Protein AF-G2QDE8-F1 (afdb_monomer)

Solvent-accessible surface area (backbone atoms only — not comparable to full-atom values): 4590 Å² total; per-residue (Å²): 86,80,48,82,53,57,72,46,70,44,83,36,100,84,73,54,74,40,72,79,47,41,43,35,66,57,48,51,51,47,47,69,74,68,59,58,84,43,35,37,51,74,54,47,85,72,31,54,61,43,30,54,77,66,70,45,52,92,34,52,50,83,68,62,95,86,61,85,85,82,85,84,130

Mean predicted aligned error: 6.34 Å

Radius of gyration: 14.11 Å; Cα contacts (8 Å, |Δi|>4): 89; chains: 1; bounding box: 37×24×38 Å

Organism: Thermothelomyces thermophilus (strain ATCC 42464 / BCRC 31852 / DSM 1799) (NCBI:txid573729)

pLDDT: mean 84.53, std 9.86, range [61.88, 95.12]

Secondary structure (DSSP, 8-state):
-EE-----EEE-TTSPEEE-S--HHHHHHHHHHH--S-BEESS-TTHHHHHHHTT-GGGB----TT---PPP-

Sequence (73 aa):
MLDYLGGTTIPGPEMPLIVVTMDGKHRVQLMRLVDPDVTIPVRFDDFKKEVEAAGLAGKVLYLDRGDEFRFTL

Structure (mmCIF, N/CA/C/O backbone):
data_AF-G2QDE8-F1
#
_entry.id   AF-G2QDE8-F1
#
loop_
_atom_site.group_PDB
_atom_site.id
_atom_site.type_symbol
_atom_site.label_atom_id
_atom_site.label_alt_id
_atom_site.label_comp_id
_atom_site.label_asym_id
_atom_site.label_entity_id
_atom_site.label_seq_id
_atom_site.pdbx_PDB_ins_code
_atom_site.Cartn_x
_atom_site.Cartn_y
_atom_site.Cartn_z
_atom_site.occupancy
_atom_site.B_iso_or_equiv
_atom_site.auth_seq_id
_atom_site.auth_comp_id
_atom_site.auth_asym_id
_atom_site.auth_atom_id
_atom_site.pdbx_PDB_model_num
ATOM 1 N N . MET A 1 1 ? -3.996 -8.091 4.412 1.00 83.00 1 MET A N 1
ATOM 2 C CA . MET A 1 1 ? -2.793 -8.735 3.837 1.00 83.00 1 MET A CA 1
ATOM 3 C C . MET A 1 1 ? -1.551 -8.164 4.510 1.00 83.00 1 MET A C 1
ATOM 5 O O . MET A 1 1 ? -1.474 -6.949 4.646 1.00 83.00 1 MET A O 1
ATOM 9 N N . LEU A 1 2 ? -0.609 -9.011 4.937 1.00 79.69 2 LEU A N 1
ATOM 10 C CA . LEU A 1 2 ? 0.706 -8.589 5.439 1.00 79.69 2 LEU A CA 1
ATOM 11 C C . LEU A 1 2 ? 1.7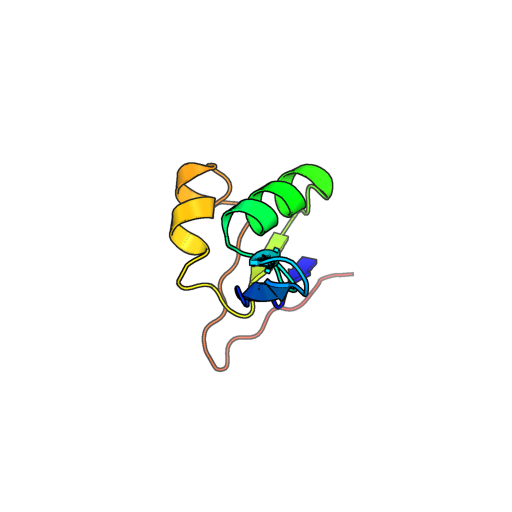62 -8.920 4.375 1.00 79.69 2 LEU A C 1
ATOM 13 O O . LEU A 1 2 ? 1.769 -10.054 3.895 1.00 79.69 2 LEU A O 1
ATOM 17 N N . ASP A 1 3 ? 2.633 -7.980 4.002 1.00 73.19 3 ASP A N 1
ATOM 18 C CA . ASP A 1 3 ? 3.646 -8.219 2.967 1.00 73.19 3 ASP A CA 1
ATOM 19 C C . ASP A 1 3 ? 5.057 -7.733 3.368 1.00 73.19 3 ASP A C 1
ATOM 21 O O . ASP A 1 3 ? 5.298 -6.570 3.707 1.00 73.19 3 ASP A O 1
ATOM 25 N N . TYR A 1 4 ? 6.025 -8.659 3.344 1.00 68.44 4 TYR A N 1
ATOM 26 C CA . TYR A 1 4 ? 7.438 -8.391 3.631 1.00 68.44 4 TYR A CA 1
ATOM 27 C C . TYR A 1 4 ? 8.277 -8.602 2.383 1.00 68.44 4 TYR A C 1
ATOM 29 O O . TYR A 1 4 ? 8.571 -9.735 2.002 1.00 68.44 4 TYR A O 1
ATOM 37 N N . LEU A 1 5 ? 8.656 -7.510 1.726 1.00 63.41 5 LEU A N 1
ATOM 38 C CA . LEU A 1 5 ? 9.378 -7.575 0.466 1.00 63.41 5 LEU A CA 1
ATOM 39 C C . LEU A 1 5 ? 10.312 -6.375 0.359 1.00 63.41 5 LEU A C 1
ATOM 41 O O . LEU A 1 5 ? 9.997 -5.276 0.807 1.00 63.41 5 LEU A O 1
ATOM 45 N N . GLY A 1 6 ? 11.497 -6.573 -0.197 1.00 61.88 6 GLY A N 1
ATOM 46 C CA . GLY A 1 6 ? 12.319 -5.446 -0.624 1.00 61.88 6 GLY A CA 1
ATOM 47 C C .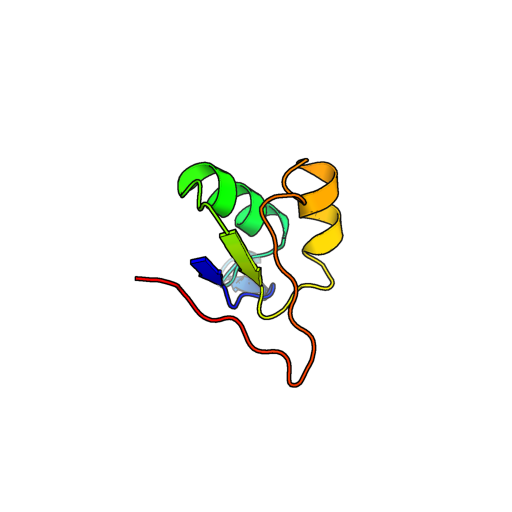 GLY A 1 6 ? 13.277 -5.880 -1.706 1.00 61.88 6 GLY A C 1
ATOM 48 O O . GLY A 1 6 ? 13.742 -7.018 -1.689 1.00 61.88 6 GLY A O 1
ATOM 49 N N . GLY A 1 7 ? 13.497 -4.960 -2.641 1.00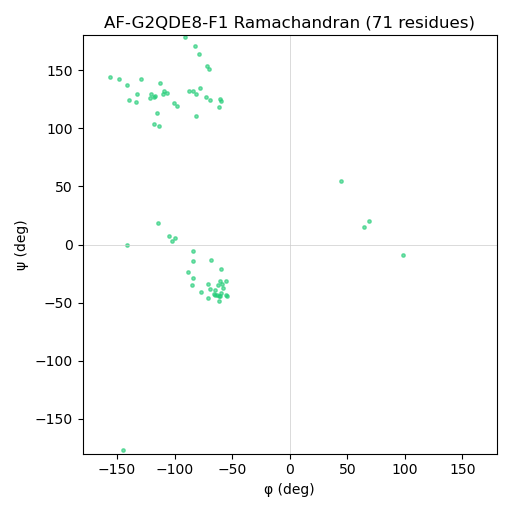 64.25 7 GLY A N 1
ATOM 50 C CA . GLY A 1 7 ? 14.162 -5.203 -3.909 1.00 64.25 7 GLY A CA 1
ATOM 51 C C . GLY A 1 7 ? 15.587 -5.712 -3.729 1.00 64.25 7 GLY A C 1
ATOM 52 O O . GLY A 1 7 ? 16.424 -5.096 -3.083 1.00 64.25 7 GLY A O 1
ATOM 53 N N . THR A 1 8 ? 15.847 -6.865 -4.313 1.00 67.75 8 THR A N 1
ATOM 54 C CA . THR A 1 8 ? 17.118 -7.555 -4.448 1.00 67.75 8 THR A CA 1
ATOM 55 C C . THR A 1 8 ? 17.128 -8.127 -5.849 1.00 67.75 8 THR A C 1
ATOM 57 O O . THR A 1 8 ? 16.232 -8.884 -6.245 1.00 67.75 8 THR A O 1
ATOM 60 N N . THR A 1 9 ? 18.167 -7.752 -6.574 1.00 73.69 9 THR A N 1
ATOM 61 C CA . THR A 1 9 ? 18.418 -8.184 -7.937 1.00 73.69 9 THR A CA 1
ATOM 62 C C . THR A 1 9 ? 19.758 -8.895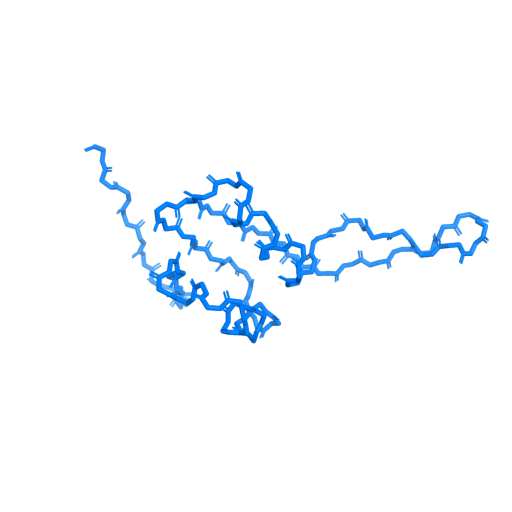 -7.946 1.00 73.69 9 THR A C 1
ATOM 64 O O . THR A 1 9 ? 20.736 -8.369 -7.418 1.00 73.69 9 THR A O 1
ATOM 67 N N . ILE A 1 10 ? 19.799 -10.097 -8.513 1.00 79.44 10 ILE A N 1
ATOM 68 C CA . ILE A 1 10 ? 21.005 -10.928 -8.567 1.00 79.44 10 ILE A CA 1
ATOM 69 C C . ILE A 1 10 ? 21.458 -11.038 -10.032 1.00 79.44 10 ILE A C 1
ATOM 71 O O . ILE A 1 10 ? 20.605 -11.180 -10.914 1.00 79.44 10 ILE A O 1
ATOM 75 N N . PRO A 1 11 ? 22.772 -10.968 -10.328 1.00 72.88 11 PRO A N 1
ATOM 76 C CA . PRO A 1 11 ? 23.282 -11.232 -11.670 1.00 72.88 11 PRO A CA 1
ATOM 77 C C . PRO A 1 11 ? 22.939 -12.661 -12.107 1.00 72.88 11 PRO A C 1
ATOM 79 O O . PRO A 1 11 ? 23.262 -13.621 -11.408 1.00 72.88 11 PRO A O 1
ATOM 82 N N . GLY A 1 12 ? 22.281 -12.809 -13.256 1.00 72.94 12 GLY A N 1
ATOM 83 C CA . GLY A 1 12 ? 22.030 -14.108 -13.869 1.00 72.94 12 GLY A CA 1
ATOM 84 C C . GLY A 1 12 ? 23.259 -14.664 -14.605 1.00 72.94 12 GLY A C 1
ATOM 85 O O . GLY A 1 12 ? 24.182 -13.911 -14.926 1.00 72.94 12 GLY A O 1
ATOM 86 N N . PRO A 1 13 ? 23.261 -15.971 -14.922 1.00 70.81 13 PRO A N 1
ATOM 87 C CA . PRO A 1 13 ? 24.383 -16.660 -15.571 1.00 70.81 13 PRO A CA 1
ATOM 88 C C . PRO A 1 13 ? 24.782 -16.092 -16.947 1.00 70.81 13 PRO A C 1
ATOM 90 O O . PRO A 1 13 ? 25.923 -16.271 -17.356 1.00 70.81 13 PRO A O 1
ATOM 93 N N . GLU A 1 14 ? 23.887 -15.370 -17.632 1.00 73.44 14 GLU A N 1
ATOM 94 C CA . GLU A 1 14 ? 24.129 -14.763 -18.957 1.00 73.44 14 GLU A CA 1
ATOM 95 C C . GLU A 1 14 ? 24.122 -13.215 -18.952 1.00 73.44 14 GLU A C 1
ATOM 97 O O . GLU A 1 14 ? 23.904 -12.585 -19.982 1.00 73.44 14 GLU A O 1
ATOM 102 N N . MET A 1 15 ? 24.292 -12.571 -17.789 1.00 64.31 15 MET A N 1
ATOM 103 C CA . MET A 1 15 ? 24.069 -11.124 -17.587 1.00 64.31 15 MET A CA 1
ATOM 104 C C . MET A 1 15 ? 22.632 -10.550 -17.747 1.00 64.31 15 MET A C 1
ATOM 106 O O . MET A 1 15 ? 22.510 -9.323 -17.759 1.00 64.31 15 MET A O 1
ATOM 110 N N . PRO A 1 16 ? 21.507 -11.296 -17.768 1.00 74.75 16 PRO A N 1
ATOM 111 C CA . PRO A 1 16 ? 20.232 -10.697 -17.394 1.00 74.75 16 PRO A CA 1
ATOM 112 C C . PRO A 1 16 ? 20.150 -10.596 -15.865 1.00 74.75 16 PRO A C 1
ATOM 114 O O . PRO A 1 16 ? 20.481 -11.531 -15.134 1.00 74.75 16 PRO A O 1
ATOM 117 N N . LEU A 1 17 ? 19.712 -9.443 -15.369 1.00 71.69 17 LEU A N 1
ATOM 118 C CA . LEU A 1 17 ? 19.400 -9.245 -13.958 1.00 71.69 17 LEU A CA 1
ATOM 119 C C . LEU A 1 17 ? 18.146 -10.055 -13.592 1.00 71.69 17 LEU A C 1
ATOM 121 O O . LEU A 1 17 ? 17.099 -9.878 -14.212 1.00 71.69 17 LEU 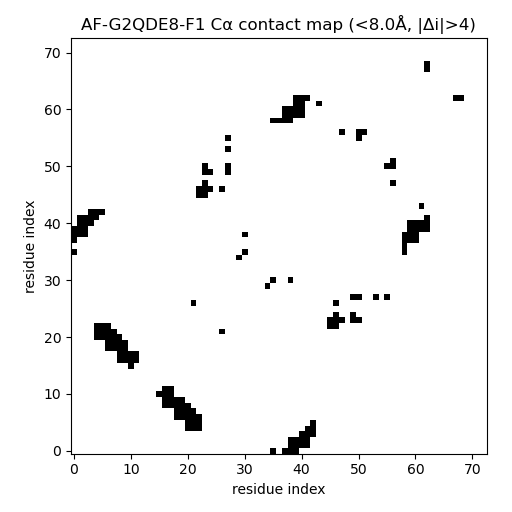A O 1
ATOM 125 N N . ILE A 1 18 ? 18.238 -10.921 -12.580 1.00 73.44 18 ILE A N 1
ATOM 126 C CA . ILE A 1 18 ? 17.090 -11.668 -12.055 1.00 73.44 18 ILE A CA 1
ATOM 127 C C . ILE A 1 18 ? 16.576 -10.936 -10.820 1.00 73.44 18 ILE A C 1
ATOM 129 O O . ILE A 1 18 ? 17.289 -10.781 -9.825 1.00 73.44 18 ILE A O 1
ATOM 133 N N . VAL A 1 19 ? 15.324 -10.492 -10.881 1.00 69.94 19 VAL A N 1
ATOM 134 C CA . VAL A 1 19 ? 14.635 -9.905 -9.733 1.00 69.94 19 VAL A CA 1
ATOM 135 C C . VAL A 1 19 ? 14.113 -11.055 -8.871 1.00 69.94 19 VAL A C 1
ATOM 137 O O . VAL A 1 19 ? 13.224 -11.794 -9.280 1.00 69.94 19 VAL A O 1
ATOM 140 N N . VAL A 1 20 ? 14.697 -11.240 -7.687 1.00 77.06 20 VAL A N 1
ATOM 141 C CA . VAL A 1 20 ? 14.391 -12.377 -6.788 1.00 77.06 20 VAL A CA 1
ATOM 142 C C . VAL A 1 20 ? 13.474 -11.991 -5.625 1.00 77.06 20 VAL A C 1
ATOM 144 O O . VAL A 1 20 ? 13.181 -12.789 -4.741 1.00 77.06 20 VAL A O 1
ATOM 147 N N . THR A 1 21 ? 13.030 -10.741 -5.608 1.00 73.88 21 THR A N 1
ATOM 148 C CA . THR A 1 21 ? 12.169 -10.141 -4.580 1.00 73.88 21 THR A CA 1
ATOM 149 C C . THR A 1 21 ? 11.225 -9.143 -5.251 1.00 73.88 21 THR A C 1
ATOM 151 O O . THR A 1 21 ? 11.226 -9.006 -6.467 1.00 73.88 21 THR A O 1
ATOM 154 N N . MET A 1 22 ? 10.403 -8.436 -4.485 1.00 76.50 22 MET A N 1
ATOM 155 C CA . MET A 1 22 ? 9.420 -7.504 -5.030 1.00 76.50 22 MET A CA 1
ATOM 156 C C . MET A 1 22 ? 9.825 -6.058 -4.732 1.00 76.50 22 MET A C 1
ATOM 158 O O . MET A 1 22 ? 10.155 -5.735 -3.588 1.00 76.50 22 MET A O 1
ATOM 162 N N . ASP A 1 23 ? 9.775 -5.194 -5.745 1.00 80.75 23 ASP A N 1
ATOM 163 C CA . ASP A 1 23 ? 9.884 -3.738 -5.590 1.00 80.75 23 ASP A CA 1
ATOM 164 C C . ASP A 1 23 ? 8.498 -3.082 -5.399 1.00 80.75 23 ASP A C 1
ATOM 166 O O . ASP A 1 23 ? 7.463 -3.755 -5.409 1.00 80.75 23 ASP A O 1
ATOM 170 N N . GLY A 1 24 ? 8.459 -1.757 -5.215 1.00 83.25 24 GLY A N 1
ATOM 171 C CA . GLY A 1 24 ? 7.211 -1.023 -4.977 1.00 83.25 24 GLY A CA 1
ATOM 172 C C . GLY A 1 24 ? 6.172 -1.156 -6.101 1.00 83.25 24 GLY A C 1
ATOM 173 O O . GLY A 1 24 ? 4.977 -1.240 -5.814 1.00 83.25 24 GLY A O 1
ATOM 174 N N . LYS A 1 25 ? 6.602 -1.265 -7.365 1.00 87.62 25 LYS A N 1
ATOM 175 C CA . LYS A 1 25 ? 5.698 -1.394 -8.521 1.00 87.62 25 LYS A CA 1
ATOM 176 C C . LYS A 1 25 ? 5.030 -2.755 -8.559 1.00 87.62 25 LYS A C 1
ATOM 178 O O . LYS A 1 25 ? 3.814 -2.849 -8.724 1.00 87.62 25 LYS A O 1
ATOM 183 N N . HIS A 1 26 ? 5.816 -3.806 -8.353 1.00 87.75 26 HIS A N 1
ATOM 184 C CA . HIS A 1 26 ? 5.286 -5.160 -8.266 1.00 87.75 26 HIS A CA 1
ATOM 185 C C . HIS A 1 26 ? 4.321 -5.305 -7.075 1.00 87.75 26 HIS A C 1
ATOM 187 O O . HIS A 1 26 ? 3.299 -5.978 -7.196 1.00 87.75 26 HIS A O 1
ATOM 1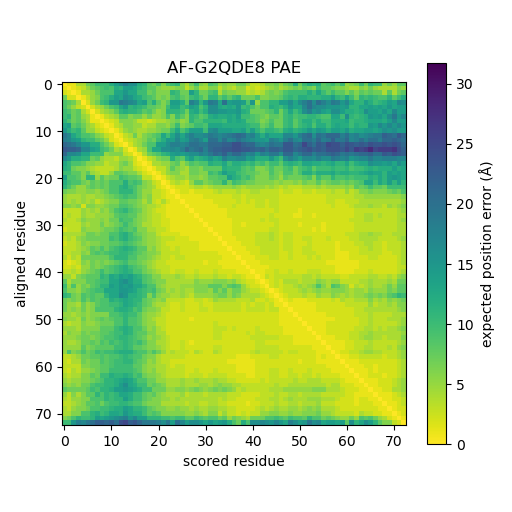93 N N . ARG A 1 27 ? 4.569 -4.607 -5.955 1.00 87.94 27 ARG A N 1
ATOM 194 C CA . ARG A 1 27 ? 3.645 -4.587 -4.806 1.00 87.94 27 ARG A CA 1
ATOM 195 C C . ARG A 1 27 ? 2.318 -3.905 -5.123 1.00 87.94 27 ARG A C 1
ATOM 197 O O . ARG A 1 27 ? 1.268 -4.437 -4.777 1.00 87.94 27 ARG A O 1
ATOM 204 N N . VAL A 1 28 ? 2.334 -2.776 -5.834 1.00 91.75 28 VAL A N 1
ATOM 205 C CA . VAL A 1 28 ? 1.103 -2.137 -6.336 1.00 91.75 28 VAL A CA 1
ATOM 206 C C . VAL A 1 28 ? 0.336 -3.080 -7.266 1.00 91.75 28 VAL A C 1
ATOM 208 O O . VAL A 1 28 ? -0.888 -3.179 -7.179 1.00 91.75 28 VAL A O 1
ATOM 211 N N . GLN A 1 29 ? 1.037 -3.804 -8.141 1.00 92.25 29 GLN A N 1
ATOM 212 C CA . GLN A 1 29 ? 0.422 -4.818 -8.999 1.00 92.25 29 GLN A CA 1
ATOM 213 C C . GLN A 1 29 ? -0.234 -5.935 -8.182 1.00 92.25 29 GLN A C 1
ATOM 215 O O . GLN A 1 29 ? -1.371 -6.306 -8.467 1.00 92.25 29 GLN A O 1
ATOM 220 N N . LEU A 1 30 ? 0.439 -6.422 -7.140 1.00 91.19 30 LEU A N 1
ATOM 221 C CA . LEU A 1 30 ? -0.112 -7.432 -6.244 1.00 91.19 30 LEU A CA 1
ATOM 222 C C . LEU A 1 30 ? -1.373 -6.928 -5.532 1.00 91.19 30 LEU A C 1
ATOM 224 O O . LEU A 1 30 ? -2.370 -7.644 -5.499 1.00 91.19 30 LEU A O 1
ATOM 228 N N . MET A 1 31 ? -1.368 -5.689 -5.027 1.00 93.12 31 MET A N 1
ATOM 229 C CA . MET A 1 31 ? -2.553 -5.083 -4.408 1.00 93.12 31 MET A CA 1
ATOM 230 C C . MET A 1 31 ? -3.746 -5.038 -5.366 1.00 93.12 31 MET A C 1
ATOM 232 O O . MET A 1 31 ? -4.868 -5.259 -4.933 1.00 93.12 31 MET A O 1
ATOM 236 N N . ARG A 1 32 ? -3.521 -4.784 -6.661 1.00 94.06 32 ARG A N 1
ATOM 237 C CA . ARG A 1 32 ? -4.592 -4.792 -7.673 1.00 94.06 32 ARG A CA 1
ATOM 238 C C . ARG A 1 32 ? -5.111 -6.195 -7.982 1.00 94.06 32 ARG A C 1
ATOM 240 O O . ARG A 1 32 ? -6.283 -6.338 -8.297 1.00 94.06 32 ARG A O 1
ATOM 247 N N . LEU A 1 33 ? -4.241 -7.204 -7.937 1.00 95.00 33 LEU A N 1
ATOM 248 C CA . LEU A 1 33 ? -4.604 -8.595 -8.222 1.00 95.00 33 LEU A CA 1
ATOM 249 C C . LEU A 1 33 ? -5.350 -9.251 -7.059 1.00 95.00 33 LEU A C 1
ATOM 251 O O . LEU A 1 33 ? -6.293 -10.000 -7.283 1.00 95.00 33 LEU A O 1
ATOM 255 N N . VAL A 1 34 ? -4.904 -8.992 -5.830 1.00 94.81 34 VAL A N 1
ATOM 256 C CA . VAL A 1 34 ? -5.490 -9.563 -4.610 1.00 94.81 34 VAL A CA 1
ATOM 257 C C . VAL A 1 34 ? -6.697 -8.753 -4.131 1.00 94.81 34 VAL A C 1
ATOM 259 O O . VAL A 1 34 ? -7.576 -9.314 -3.489 1.00 94.81 34 VAL A O 1
ATOM 262 N N . ASP A 1 35 ? -6.722 -7.451 -4.425 1.00 94.38 35 ASP A N 1
ATOM 263 C CA . ASP A 1 35 ? -7.711 -6.473 -3.954 1.00 94.38 35 ASP A CA 1
ATOM 264 C C . ASP A 1 35 ? -8.044 -6.579 -2.451 1.00 94.38 35 ASP A C 1
ATOM 266 O O . ASP A 1 35 ? -9.201 -6.733 -2.067 1.00 94.38 35 ASP A O 1
ATOM 270 N N . PRO A 1 36 ? -7.038 -6.518 -1.557 1.00 93.38 36 PRO A N 1
ATOM 271 C CA . PRO A 1 36 ? -7.287 -6.647 -0.129 1.00 93.38 36 PRO A CA 1
ATOM 272 C C . PRO A 1 36 ? -8.027 -5.420 0.425 1.00 93.38 36 PRO A C 1
ATOM 274 O O . PRO A 1 36 ? -7.806 -4.293 -0.026 1.00 93.38 36 PRO A O 1
ATOM 277 N N . ASP A 1 37 ? -8.816 -5.614 1.485 1.00 93.31 37 ASP A N 1
ATOM 278 C CA . ASP A 1 37 ? -9.434 -4.504 2.231 1.00 93.31 37 ASP A CA 1
ATOM 279 C C . ASP A 1 37 ? -8.383 -3.622 2.921 1.00 93.31 37 ASP A C 1
ATOM 281 O O . ASP A 1 37 ? -8.487 -2.397 2.939 1.00 93.31 37 ASP A O 1
ATOM 285 N N . VAL A 1 38 ? -7.333 -4.253 3.461 1.00 93.56 38 VAL A N 1
ATOM 286 C CA . VAL A 1 38 ? -6.200 -3.582 4.107 1.00 93.56 38 VAL A CA 1
ATOM 287 C C . VAL A 1 38 ? -4.881 -4.279 3.773 1.00 93.56 38 VAL A C 1
ATOM 289 O O . VAL A 1 38 ? -4.770 -5.511 3.802 1.00 93.56 38 VAL A O 1
ATOM 292 N N . THR A 1 39 ? -3.855 -3.484 3.484 1.00 94.12 39 THR A N 1
ATOM 293 C CA . THR A 1 39 ? -2.467 -3.912 3.280 1.00 94.12 39 THR A CA 1
ATOM 294 C C . THR A 1 39 ? -1.579 -3.290 4.347 1.00 94.12 39 THR A C 1
ATOM 296 O O . THR A 1 39 ? -1.606 -2.077 4.535 1.00 94.12 39 THR A O 1
ATOM 299 N N . ILE A 1 40 ? -0.786 -4.111 5.034 1.00 93.56 40 ILE A N 1
ATOM 300 C CA . ILE A 1 40 ? 0.140 -3.666 6.081 1.00 93.56 40 ILE A CA 1
ATOM 301 C C . ILE A 1 40 ? 1.567 -4.004 5.637 1.00 93.56 40 ILE A C 1
ATOM 303 O O . ILE A 1 40 ? 1.956 -5.178 5.689 1.00 93.56 40 ILE A O 1
ATOM 307 N N . PRO A 1 41 ? 2.342 -3.006 5.177 1.00 90.19 41 PRO A N 1
ATOM 308 C CA . PRO A 1 41 ? 3.676 -3.222 4.660 1.00 90.19 41 PRO A CA 1
ATOM 309 C C . PRO A 1 41 ? 4.712 -3.273 5.782 1.00 90.19 41 PRO A C 1
ATOM 311 O O . PRO A 1 41 ? 4.777 -2.383 6.623 1.00 90.19 41 PRO A O 1
ATOM 314 N N . VAL A 1 42 ? 5.587 -4.282 5.758 1.00 85.31 42 VAL A N 1
ATOM 315 C CA . VAL A 1 42 ? 6.614 -4.462 6.808 1.00 85.31 42 VAL A CA 1
ATOM 316 C C . VAL A 1 42 ? 7.916 -3.691 6.504 1.00 85.31 42 VAL A C 1
ATOM 318 O O . VAL A 1 42 ? 8.668 -3.336 7.406 1.00 85.31 42 VAL A O 1
ATOM 321 N N . ARG A 1 43 ? 8.183 -3.383 5.228 1.00 81.25 43 ARG A N 1
ATOM 322 C CA . ARG A 1 43 ? 9.186 -2.393 4.780 1.00 81.25 43 ARG A CA 1
ATOM 323 C C . ARG A 1 43 ? 8.534 -1.502 3.741 1.00 81.25 43 ARG A C 1
ATOM 325 O O . ARG A 1 43 ? 7.938 -2.051 2.820 1.00 81.25 43 ARG A O 1
ATOM 332 N N . PHE A 1 44 ? 8.607 -0.178 3.854 1.00 80.56 44 PHE A N 1
ATOM 333 C CA . PHE A 1 44 ? 7.743 0.679 3.032 1.00 80.56 44 PHE A CA 1
ATOM 334 C C . PHE A 1 44 ? 8.350 1.969 2.472 1.00 80.56 44 PHE A C 1
ATOM 336 O O . PHE A 1 44 ? 7.648 2.653 1.727 1.00 80.56 44 PHE A O 1
ATOM 343 N N . ASP A 1 45 ? 9.615 2.287 2.748 1.00 78.00 45 ASP A N 1
ATOM 344 C CA . ASP A 1 45 ? 10.215 3.569 2.334 1.00 78.00 45 ASP A CA 1
ATOM 345 C C . ASP A 1 45 ? 10.089 3.827 0.818 1.00 78.00 45 ASP A C 1
ATOM 347 O O . ASP A 1 45 ? 9.631 4.890 0.397 1.00 78.00 45 ASP A O 1
ATOM 351 N N . ASP A 1 46 ? 10.367 2.810 -0.004 1.00 74.81 46 ASP A N 1
ATOM 352 C CA . ASP A 1 46 ? 10.238 2.885 -1.469 1.00 74.81 46 ASP A CA 1
ATOM 353 C C . ASP A 1 46 ? 8.810 2.605 -1.976 1.00 74.81 46 ASP A C 1
ATOM 355 O O . ASP A 1 46 ? 8.477 2.871 -3.129 1.00 74.81 46 ASP A O 1
ATOM 359 N N . PHE A 1 47 ? 7.945 2.057 -1.122 1.00 84.94 47 PHE A N 1
ATOM 360 C CA . PHE A 1 47 ? 6.586 1.641 -1.475 1.00 84.94 47 PHE A CA 1
ATOM 361 C C . PHE A 1 47 ? 5.585 2.789 -1.388 1.00 84.94 47 PHE A C 1
ATOM 363 O O . PHE A 1 47 ? 4.676 2.874 -2.213 1.00 84.94 47 PHE A O 1
ATOM 370 N N . LYS A 1 48 ? 5.772 3.702 -0.428 1.00 88.31 48 LYS A N 1
ATOM 371 C CA . LYS A 1 48 ? 4.834 4.799 -0.169 1.00 88.31 48 LYS A CA 1
ATOM 372 C C . LYS A 1 48 ? 4.575 5.654 -1.414 1.00 88.31 48 LYS A C 1
ATOM 374 O O . LYS A 1 48 ? 3.424 5.930 -1.738 1.00 88.31 48 LYS A O 1
ATOM 379 N N . LYS A 1 49 ? 5.634 5.984 -2.162 1.00 90.00 49 LYS A N 1
ATOM 380 C CA . LYS A 1 49 ? 5.541 6.773 -3.404 1.00 90.00 49 LYS A CA 1
ATOM 381 C C . LYS A 1 49 ? 4.741 6.062 -4.497 1.00 90.00 49 LYS A C 1
ATOM 383 O O . LYS A 1 49 ? 3.923 6.688 -5.162 1.00 90.00 49 LYS A O 1
ATOM 388 N N . GLU A 1 50 ? 4.967 4.763 -4.677 1.00 91.25 50 GLU A N 1
ATOM 389 C CA . GLU A 1 50 ? 4.284 3.965 -5.704 1.00 91.25 50 GLU A CA 1
ATOM 390 C C . GLU A 1 50 ? 2.793 3.789 -5.370 1.00 91.25 50 GLU A C 1
ATOM 392 O O . GLU A 1 50 ? 1.939 3.884 -6.249 1.00 91.25 50 GLU A O 1
ATOM 397 N N . VAL A 1 51 ? 2.456 3.607 -4.089 1.00 92.81 51 VAL A N 1
ATOM 398 C CA . VAL A 1 51 ? 1.065 3.525 -3.609 1.00 92.81 51 VAL A CA 1
ATOM 399 C C . VAL A 1 51 ? 0.318 4.842 -3.801 1.00 92.81 51 VAL A C 1
ATOM 401 O O . VAL A 1 51 ? -0.838 4.831 -4.235 1.00 92.81 51 VAL A O 1
ATOM 404 N N . GLU A 1 52 ? 0.961 5.968 -3.484 1.00 92.81 52 GLU A N 1
ATOM 405 C CA . GLU A 1 52 ? 0.403 7.306 -3.701 1.00 92.81 52 GLU A CA 1
ATOM 406 C C . GLU A 1 52 ? 0.152 7.555 -5.191 1.00 92.81 52 GLU A C 1
ATOM 408 O O . GLU A 1 52 ? -0.962 7.912 -5.573 1.00 92.81 52 GLU A O 1
ATOM 413 N N . ALA A 1 53 ? 1.140 7.271 -6.046 1.00 92.94 53 ALA A N 1
ATOM 414 C CA . ALA A 1 53 ? 1.001 7.385 -7.498 1.00 92.94 53 ALA A CA 1
ATOM 415 C C . ALA A 1 53 ? -0.100 6.469 -8.066 1.00 92.94 53 ALA A C 1
ATOM 417 O O . ALA A 1 53 ? -0.749 6.809 -9.055 1.00 92.94 53 ALA A O 1
ATOM 418 N N . ALA A 1 54 ? -0.335 5.316 -7.437 1.00 93.69 54 ALA A N 1
ATOM 419 C CA . ALA A 1 54 ? -1.366 4.366 -7.833 1.00 93.69 54 ALA A CA 1
ATOM 420 C C . ALA A 1 54 ? -2.767 4.680 -7.280 1.00 93.69 54 ALA A C 1
ATOM 422 O O . ALA A 1 54 ? -3.708 3.966 -7.634 1.00 93.69 54 ALA A O 1
ATOM 423 N N . GLY A 1 55 ? -2.916 5.692 -6.417 1.00 95.12 55 GLY A N 1
ATOM 424 C CA . GLY A 1 55 ? -4.192 6.035 -5.780 1.00 95.12 55 GLY A CA 1
ATOM 425 C C . GLY A 1 55 ? -4.684 4.998 -4.763 1.00 95.12 55 GLY A C 1
ATOM 426 O O . GLY A 1 55 ? -5.871 4.956 -4.455 1.00 95.12 55 GLY A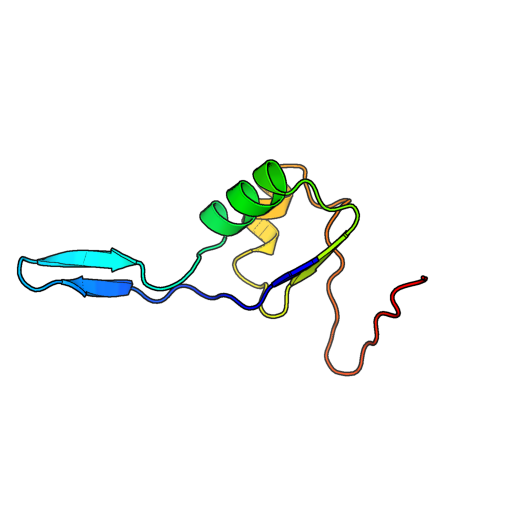 O 1
ATOM 427 N N . LEU A 1 56 ? -3.793 4.148 -4.241 1.00 94.88 56 LEU A N 1
ATOM 428 C CA . LEU A 1 56 ? -4.139 3.044 -3.333 1.00 94.88 56 LEU A CA 1
ATOM 429 C C . LEU A 1 56 ? -3.884 3.367 -1.854 1.00 94.88 56 LEU A C 1
ATOM 431 O O . LEU A 1 56 ? -4.062 2.499 -1.002 1.00 94.88 56 LEU A O 1
ATOM 435 N N . ALA A 1 57 ? -3.496 4.604 -1.531 1.00 93.31 57 ALA A N 1
ATOM 436 C CA . ALA A 1 57 ? -3.119 5.009 -0.173 1.00 93.31 57 ALA A CA 1
ATOM 437 C C . ALA A 1 57 ? -4.206 4.726 0.881 1.00 93.31 57 ALA A C 1
ATOM 439 O O . ALA A 1 57 ? -3.875 4.392 2.012 1.00 93.31 57 ALA A O 1
ATOM 440 N N . GLY A 1 58 ? -5.489 4.772 0.504 1.00 94.38 58 GLY A N 1
ATOM 441 C CA . GLY A 1 58 ? -6.606 4.468 1.409 1.00 94.38 58 GLY A CA 1
ATOM 442 C C . GLY A 1 58 ? -6.715 3.000 1.844 1.00 94.38 58 GLY A C 1
ATOM 443 O O . GLY A 1 58 ? -7.444 2.709 2.784 1.00 94.38 58 GLY A O 1
ATOM 444 N N . LYS A 1 59 ? -5.997 2.082 1.184 1.00 93.88 59 LYS A N 1
ATOM 445 C CA . LYS A 1 59 ? -5.974 0.645 1.508 1.00 93.88 59 LYS A CA 1
ATOM 446 C C . LYS A 1 59 ? -4.689 0.211 2.218 1.00 93.88 59 LYS A C 1
ATOM 448 O O . LYS A 1 59 ? -4.460 -0.987 2.384 1.00 93.88 59 LYS A O 1
ATOM 453 N N . VAL A 1 60 ? -3.820 1.151 2.597 1.00 94.25 60 VAL A N 1
ATOM 454 C CA . VAL A 1 60 ? -2.522 0.848 3.212 1.00 94.25 60 VAL A CA 1
ATOM 455 C C . VAL A 1 60 ? -2.455 1.418 4.619 1.00 94.25 60 VAL A C 1
ATOM 457 O O . VAL A 1 60 ? -2.674 2.609 4.824 1.00 94.25 60 VAL A O 1
ATOM 460 N N . LEU A 1 61 ? -2.116 0.564 5.581 1.00 94.25 61 LEU A N 1
ATOM 461 C CA . LEU A 1 61 ? -1.921 0.937 6.974 1.00 94.25 61 LEU A CA 1
ATOM 462 C C . LEU A 1 61 ? -0.458 0.709 7.352 1.00 94.25 61 LEU A C 1
ATOM 464 O O . LEU A 1 61 ? 0.018 -0.423 7.364 1.00 94.25 61 LEU A O 1
ATOM 468 N N . TYR A 1 62 ? 0.254 1.799 7.622 1.00 92.44 62 TYR A N 1
ATOM 469 C CA . TYR A 1 62 ? 1.653 1.776 8.042 1.00 92.44 62 TYR A CA 1
ATOM 470 C C . TYR A 1 62 ? 1.722 1.638 9.561 1.00 92.44 62 TYR A C 1
ATOM 472 O O . TYR A 1 62 ? 1.014 2.351 10.267 1.00 92.44 62 TYR A O 1
ATOM 480 N N . LEU A 1 63 ? 2.561 0.722 10.037 1.00 92.25 63 LEU A N 1
ATOM 481 C CA . LEU A 1 63 ? 2.828 0.517 11.457 1.00 92.25 63 LEU A CA 1
ATOM 482 C C . LEU A 1 63 ? 4.251 0.975 11.764 1.00 92.25 63 LEU A C 1
ATOM 484 O O . LEU A 1 63 ? 5.194 0.548 11.088 1.00 92.25 63 LEU A O 1
ATOM 488 N N . ASP A 1 64 ? 4.402 1.807 12.788 1.00 89.81 64 ASP A N 1
ATOM 489 C CA . ASP A 1 64 ? 5.698 2.150 13.352 1.00 89.81 64 ASP A CA 1
ATOM 490 C C . ASP A 1 64 ? 6.172 1.069 14.335 1.00 89.81 64 ASP A C 1
ATOM 492 O O . ASP A 1 64 ? 5.469 0.118 14.695 1.00 89.81 64 ASP A O 1
ATOM 496 N N . ARG A 1 65 ? 7.433 1.172 14.767 1.00 87.75 65 ARG A N 1
ATOM 497 C CA . ARG A 1 65 ? 7.994 0.226 15.739 1.00 87.75 65 ARG A CA 1
ATOM 498 C C . ARG A 1 65 ? 7.219 0.292 17.053 1.00 87.75 65 ARG A C 1
ATOM 500 O O . ARG A 1 65 ? 7.286 1.293 17.756 1.00 87.75 65 ARG A O 1
ATOM 507 N N . GLY A 1 66 ? 6.602 -0.829 17.416 1.00 91.56 66 GLY A N 1
ATOM 508 C CA . GLY A 1 66 ? 5.806 -0.959 18.636 1.00 91.56 66 GLY A CA 1
ATOM 509 C C . GLY A 1 66 ? 4.304 -0.812 18.405 1.00 91.56 66 GLY A C 1
ATOM 510 O O . GLY A 1 66 ? 3.545 -1.129 19.317 1.00 91.56 66 GLY A O 1
ATOM 511 N N . ASP A 1 67 ? 3.880 -0.412 17.204 1.00 93.69 67 ASP A N 1
ATOM 512 C CA . ASP A 1 67 ? 2.468 -0.415 16.847 1.00 93.69 67 ASP A CA 1
ATOM 513 C C . ASP A 1 67 ? 1.951 -1.842 16.649 1.00 93.69 67 ASP A C 1
ATOM 515 O O . ASP A 1 67 ? 2.680 -2.772 16.286 1.00 93.69 67 ASP A O 1
ATOM 519 N N . GLU A 1 68 ? 0.649 -2.001 16.857 1.00 92.00 68 GLU A N 1
ATOM 520 C CA . GLU A 1 68 ? -0.053 -3.266 16.711 1.00 92.00 68 GLU A CA 1
ATOM 521 C C . GLU A 1 68 ? -1.282 -3.079 15.816 1.00 92.00 68 GLU A C 1
ATOM 523 O O . GLU A 1 68 ? -2.000 -2.083 15.902 1.00 92.00 68 GLU A O 1
ATOM 528 N N . PHE A 1 69 ? -1.554 -4.085 14.986 1.00 91.69 69 PHE A N 1
ATOM 529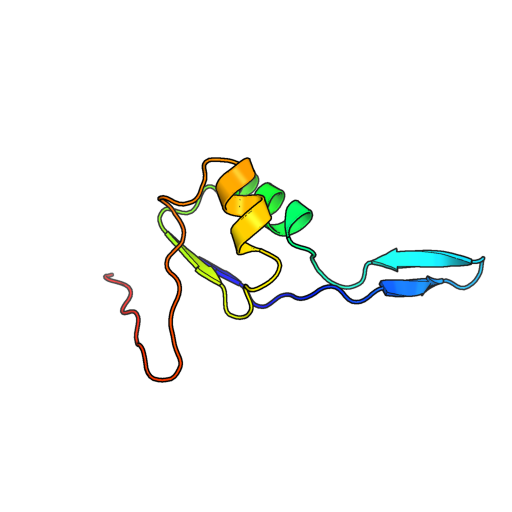 C CA . PHE A 1 69 ? -2.806 -4.197 14.251 1.00 91.69 69 PHE A CA 1
ATOM 530 C C . PHE A 1 69 ? -3.505 -5.505 14.618 1.00 91.69 69 PHE A C 1
ATOM 532 O O . PHE A 1 69 ? -2.925 -6.585 14.484 1.00 91.69 69 PHE A O 1
ATOM 539 N N . ARG A 1 70 ? -4.766 -5.416 15.051 1.00 92.62 70 ARG A N 1
ATOM 540 C CA . ARG A 1 70 ? -5.611 -6.583 15.329 1.00 92.62 70 ARG A CA 1
ATOM 541 C C . ARG A 1 70 ? -6.565 -6.823 14.174 1.00 92.62 70 ARG A C 1
ATOM 543 O O . ARG A 1 70 ? -7.401 -5.977 13.873 1.00 92.62 70 ARG A O 1
ATOM 550 N N . PHE A 1 71 ? -6.481 -8.009 13.585 1.00 87.81 71 PHE A N 1
ATOM 551 C CA . PHE A 1 71 ? -7.514 -8.484 12.675 1.00 87.81 71 PHE A CA 1
ATOM 552 C C . PHE A 1 71 ? -8.759 -8.849 13.482 1.00 87.81 71 PHE A C 1
ATOM 554 O O . PHE A 1 71 ? -8.684 -9.614 14.445 1.00 87.81 71 PHE A O 1
ATOM 561 N N . THR A 1 72 ? -9.898 -8.289 13.095 1.00 85.12 72 THR A N 1
ATOM 562 C CA . THR A 1 72 ? -11.206 -8.733 13.575 1.00 85.12 72 THR A CA 1
ATOM 563 C C . THR A 1 72 ? -11.633 -9.951 12.762 1.00 85.12 72 THR A C 1
ATOM 565 O O . THR A 1 72 ? -11.566 -9.910 11.533 1.00 85.12 72 THR A O 1
ATOM 568 N N . LEU A 1 73 ? -12.025 -11.020 13.456 1.00 68.56 73 LEU A N 1
ATOM 569 C CA . LEU A 1 73 ? -12.648 -12.214 12.878 1.00 68.56 73 LEU A CA 1
ATOM 570 C C . LEU A 1 73 ? -14.137 -11.987 12.618 1.00 68.56 73 LEU A C 1
ATOM 572 O O . LEU A 1 73 ? -14.770 -11.308 13.459 1.00 68.56 73 LEU A O 1
#

Foldseek 3Di:
DEDEWDWDWDQDPVRDIDTPTDFLQVVLVVCVVVVDQAYEYPDPPRNVVSCVVSVNVNRYDYDDVPDDDDDDD

Nearest PDB structures (foldseek):
  3mn1-assembly1_D  TM=3.735E-01  e=1.564E+00  Pseudomonas savastanoi pv. phaseolicola 1448A
  4hgq-assembly2_G  TM=3.674E-01  e=1.564E+00  Bacteroides thetaiotaomicron VPI-5482
  4ap6-assembly3_C  TM=4.988E-01  e=2.203E+00  Homo sapiens
  4hgr-assembly1_D  TM=3.589E-01  e=1.461E+00  Bacteroides thetaiotaomicron VPI-5482
  4ap6-assembly1_A  TM=4.998E-01  e=2.897E+00  Homo sapiens

InterPro domains:
  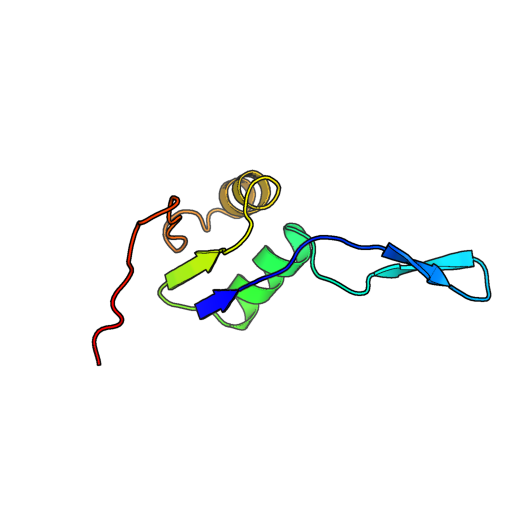IPR036866 Ribonuclease Z/Hydroxyacylglutathione hydrolase-like [G3DSA:3.60.15.10] (1-70)